Protein AF-A0A9D5FPP4-F1 (afdb_monomer_lite)

Radius of gyration: 22.44 Å; chains: 1; bounding box: 48×75×29 Å

Foldseek 3Di:
DDDDDDDDDPPPPPPPPPPPPPVPPPQPLFLLVQLVGQFLQSVVLSQVLCVVVVHDADDDDQQAAVVVVVVRSVVVSVVLVPDDPVVRVVSSVSSVVSCVVCVVVSPVVPGHGDD

Secondary structure (DSSP, 8-state):
-------------------------PPPSSHHHHHHSS-HHHHHHHHHHHHHTT-------TTSBHHHHHHHHHHHHHHHHTS-HHHHHHHHHHHHHHHHHHHHHHGGG-SS-B-

Structure (mmCIF, N/CA/C/O backbone):
data_AF-A0A9D5FPP4-F1
#
_entry.id   AF-A0A9D5FPP4-F1
#
loop_
_atom_site.group_PDB
_atom_site.id
_atom_site.type_symbol
_atom_site.label_atom_id
_atom_site.label_alt_id
_atom_site.label_comp_id
_atom_site.label_asym_id
_atom_site.label_entity_id
_atom_site.label_seq_id
_atom_site.pdbx_PDB_ins_code
_atom_site.Cartn_x
_atom_site.Cartn_y
_atom_site.Cartn_z
_atom_site.occupancy
_atom_site.B_iso_or_equiv
_atom_site.auth_seq_id
_atom_site.auth_comp_id
_atom_site.auth_asym_id
_atom_site.auth_atom_id
_atom_site.pdbx_PDB_model_num
ATOM 1 N N . MET A 1 1 ? 25.881 66.074 -15.829 1.00 40.41 1 MET A N 1
ATOM 2 C CA . MET A 1 1 ? 25.770 64.809 -16.594 1.00 40.41 1 MET A CA 1
ATOM 3 C C . MET A 1 1 ? 26.418 63.689 -15.786 1.00 40.41 1 MET A C 1
ATOM 5 O O . MET A 1 1 ? 27.579 63.812 -15.425 1.00 40.41 1 MET A O 1
ATOM 9 N N . ARG A 1 2 ? 25.640 62.661 -15.419 1.00 45.09 2 ARG A N 1
ATOM 10 C CA . ARG A 1 2 ? 26.038 61.529 -14.559 1.00 45.09 2 ARG A CA 1
ATOM 11 C C . ARG A 1 2 ? 26.957 60.556 -15.306 1.00 45.09 2 ARG A C 1
ATOM 13 O O . ARG A 1 2 ? 26.601 60.135 -16.401 1.00 45.09 2 ARG A O 1
ATOM 20 N N . ARG A 1 3 ? 28.053 60.120 -14.677 1.00 44.66 3 ARG A N 1
ATOM 21 C CA . ARG A 1 3 ? 28.751 58.860 -14.997 1.00 44.66 3 ARG A CA 1
ATOM 22 C C . ARG A 1 3 ? 29.298 58.235 -13.709 1.00 44.66 3 ARG A C 1
ATOM 24 O O . ARG A 1 3 ? 30.454 58.444 -13.365 1.00 44.66 3 ARG A O 1
ATOM 31 N N . LEU A 1 4 ? 28.458 57.485 -12.990 1.00 48.25 4 LEU A N 1
ATOM 32 C CA . LEU A 1 4 ? 28.942 56.536 -11.983 1.00 48.25 4 LEU A CA 1
ATOM 33 C C . LEU A 1 4 ? 29.311 55.238 -12.705 1.00 48.25 4 LEU A C 1
ATOM 35 O O . LEU A 1 4 ? 28.456 54.575 -13.290 1.00 48.25 4 LEU A O 1
ATOM 39 N N . ARG A 1 5 ? 30.602 54.908 -12.683 1.00 52.38 5 ARG A N 1
ATOM 40 C CA . ARG A 1 5 ? 31.132 53.607 -13.087 1.00 52.38 5 ARG A CA 1
ATOM 41 C C . ARG A 1 5 ? 30.880 52.632 -11.938 1.00 52.38 5 ARG A C 1
ATOM 43 O O . ARG A 1 5 ? 31.577 52.692 -10.933 1.00 52.38 5 ARG A O 1
ATOM 50 N N . PHE A 1 6 ? 29.885 51.762 -12.076 1.00 48.38 6 PHE A N 1
ATOM 51 C CA . PHE A 1 6 ? 29.729 50.623 -11.177 1.00 48.38 6 PHE A CA 1
ATOM 52 C C . PHE A 1 6 ? 30.727 49.544 -11.598 1.00 48.38 6 PHE A C 1
ATOM 54 O O . PHE A 1 6 ? 30.586 48.921 -12.649 1.00 48.38 6 PHE A O 1
ATOM 61 N N . ALA A 1 7 ? 31.780 49.399 -10.795 1.00 51.47 7 ALA A N 1
ATOM 62 C CA . ALA A 1 7 ? 32.699 48.278 -10.865 1.00 51.47 7 ALA A CA 1
ATOM 63 C C . ALA A 1 7 ? 31.934 46.996 -10.509 1.00 51.47 7 ALA A C 1
ATOM 65 O O . ALA A 1 7 ? 31.247 46.930 -9.489 1.00 51.47 7 ALA A O 1
ATOM 66 N N . GLY A 1 8 ? 32.015 46.012 -11.401 1.00 51.66 8 GLY A N 1
ATOM 67 C CA . GLY A 1 8 ? 31.354 44.728 -11.253 1.00 51.66 8 GLY A CA 1
ATOM 68 C C . GLY A 1 8 ? 31.882 43.951 -10.054 1.00 51.66 8 GLY A C 1
ATOM 69 O O . GLY A 1 8 ? 33.08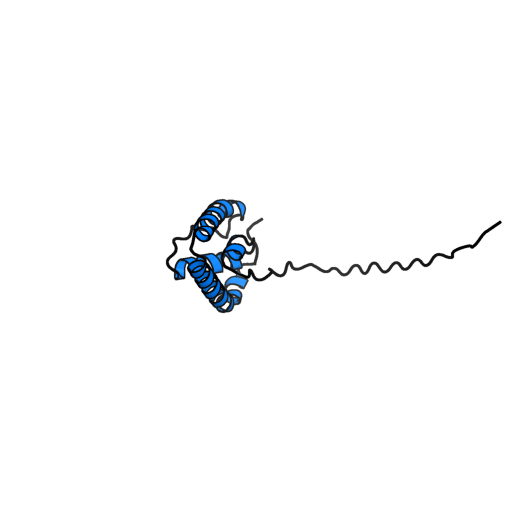8 43.806 -9.875 1.00 51.66 8 GLY A O 1
ATOM 70 N N . ILE A 1 9 ? 30.956 43.401 -9.276 1.00 49.78 9 ILE A N 1
ATOM 71 C CA . ILE A 1 9 ? 31.232 42.305 -8.356 1.00 49.78 9 ILE A CA 1
ATOM 72 C C . ILE A 1 9 ? 30.630 41.061 -9.005 1.00 49.78 9 ILE A C 1
ATOM 74 O O . ILE A 1 9 ? 29.444 40.767 -8.882 1.00 49.78 9 ILE A O 1
ATOM 78 N N . TRP A 1 10 ? 31.469 40.370 -9.772 1.00 50.03 10 TRP A N 1
ATOM 79 C CA . TRP A 1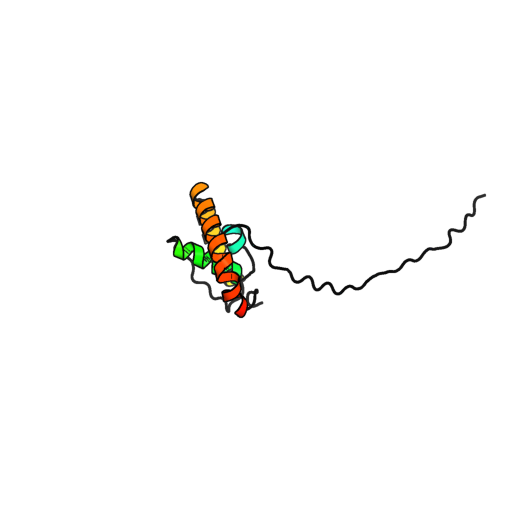 10 ? 31.231 39.000 -10.205 1.00 50.03 10 TRP A CA 1
ATOM 80 C C . TRP A 1 10 ? 31.553 38.079 -9.025 1.00 50.03 10 TRP A C 1
ATOM 82 O O . TRP A 1 10 ? 32.702 37.703 -8.821 1.00 50.03 10 TRP A O 1
ATOM 92 N N . LEU A 1 11 ? 30.545 37.717 -8.231 1.00 48.59 11 LEU A N 1
ATOM 93 C CA . LEU A 1 11 ? 30.644 36.599 -7.291 1.00 48.59 11 LEU A CA 1
ATOM 94 C C . LEU A 1 11 ? 29.998 35.373 -7.938 1.00 48.59 11 LEU A C 1
ATOM 96 O O . LEU A 1 11 ? 28.847 35.028 -7.688 1.00 48.59 11 LEU A O 1
ATOM 100 N N . SER A 1 12 ? 30.760 34.736 -8.827 1.00 50.75 12 SER A N 1
ATOM 101 C CA . SER A 1 12 ? 30.479 33.379 -9.289 1.00 50.75 12 SER A CA 1
ATOM 102 C C . SER A 1 12 ? 30.934 32.393 -8.223 1.00 50.75 12 SER A C 1
ATOM 104 O O . SER A 1 12 ? 32.096 32.004 -8.184 1.00 50.75 12 SER A O 1
ATOM 106 N N . VAL A 1 13 ? 30.007 31.974 -7.368 1.00 50.03 13 VAL A N 1
ATOM 107 C CA . VAL A 1 13 ? 30.150 30.733 -6.601 1.00 50.03 13 VAL A CA 1
ATOM 108 C C . VAL A 1 13 ? 29.000 29.827 -7.013 1.00 50.03 13 VAL A C 1
ATOM 110 O O . VAL A 1 13 ? 28.013 29.669 -6.303 1.00 50.03 13 VAL A O 1
ATOM 113 N N . ILE A 1 14 ? 29.108 29.246 -8.209 1.00 57.38 14 ILE A N 1
ATOM 114 C CA . ILE A 1 14 ? 28.324 28.058 -8.544 1.00 57.38 14 ILE A CA 1
ATOM 115 C C . ILE A 1 14 ? 29.074 26.904 -7.892 1.00 57.38 14 ILE A C 1
ATOM 117 O O . ILE A 1 14 ? 29.939 26.271 -8.495 1.00 57.38 14 ILE A O 1
ATOM 121 N N . ALA A 1 15 ? 28.783 26.675 -6.614 1.00 54.91 15 ALA A N 1
ATOM 122 C CA . ALA A 1 15 ? 29.087 25.401 -6.000 1.00 54.91 15 ALA A CA 1
ATOM 123 C C . ALA A 1 15 ? 28.275 24.349 -6.766 1.00 54.91 15 ALA A C 1
ATOM 125 O O . ALA A 1 15 ? 27.081 24.175 -6.526 1.00 54.91 15 ALA A O 1
ATOM 126 N N . LEU A 1 16 ? 28.920 23.661 -7.712 1.00 52.03 16 LEU A N 1
ATOM 127 C CA . LEU A 1 16 ? 28.472 22.375 -8.239 1.00 52.03 16 LEU A CA 1
ATOM 128 C C . LEU A 1 16 ? 28.603 21.345 -7.112 1.00 52.03 16 LEU A C 1
ATOM 130 O O . LEU A 1 16 ? 29.411 20.419 -7.161 1.00 52.03 16 LEU A O 1
ATOM 134 N N . GLY A 1 17 ? 27.811 21.533 -6.058 1.00 40.84 17 GLY A N 1
ATOM 135 C CA . GLY A 1 17 ? 27.442 20.441 -5.193 1.00 40.84 17 GLY A CA 1
ATOM 136 C C . GLY A 1 17 ? 26.685 19.474 -6.080 1.00 40.84 17 GLY A C 1
ATOM 137 O O . GLY A 1 17 ? 25.547 19.741 -6.463 1.00 40.84 17 GLY A O 1
ATOM 138 N N . CYS A 1 18 ? 27.332 18.367 -6.437 1.00 46.91 18 CYS A N 1
ATOM 139 C CA . CYS A 1 18 ? 26.646 17.154 -6.847 1.00 46.91 18 CYS A CA 1
ATOM 140 C C . CYS A 1 18 ? 25.799 16.684 -5.658 1.00 46.91 18 CYS A C 1
ATOM 142 O O . CYS A 1 18 ? 26.107 15.690 -5.006 1.00 46.91 18 CYS A O 1
ATOM 144 N N . SER A 1 19 ? 24.729 17.413 -5.349 1.00 39.22 19 SER A N 1
ATOM 145 C CA . SER A 1 19 ? 23.607 16.870 -4.618 1.00 39.22 19 SER A CA 1
ATOM 146 C C . SER A 1 19 ? 22.946 15.932 -5.604 1.00 39.22 19 SER A C 1
ATOM 148 O O . SER A 1 19 ? 22.012 16.292 -6.317 1.00 39.22 19 SER A O 1
ATOM 150 N N . THR A 1 20 ? 23.484 14.714 -5.680 1.00 47.78 20 THR A N 1
ATOM 151 C CA . THR A 1 20 ? 22.674 13.546 -5.974 1.00 47.78 20 THR A CA 1
ATOM 152 C C . THR A 1 20 ? 21.526 13.644 -4.989 1.00 47.78 20 THR A C 1
ATOM 154 O O . THR A 1 20 ? 21.664 13.257 -3.829 1.00 47.78 20 THR A O 1
ATOM 157 N N . VAL A 1 21 ? 20.422 14.250 -5.423 1.00 44.47 21 VAL A N 1
ATOM 158 C CA . VAL A 1 21 ? 19.142 14.122 -4.755 1.00 44.47 21 VAL A CA 1
ATOM 159 C C . VAL A 1 21 ? 18.851 12.641 -4.895 1.00 44.47 21 VAL A C 1
ATOM 161 O O . VAL A 1 21 ? 18.246 12.186 -5.865 1.00 44.47 21 VAL A O 1
ATOM 164 N N . ARG A 1 22 ? 19.364 11.850 -3.945 1.00 44.56 22 ARG A N 1
ATOM 165 C CA . ARG A 1 22 ? 18.679 10.638 -3.551 1.00 44.56 22 ARG A CA 1
ATOM 166 C C . ARG A 1 22 ? 17.281 11.158 -3.293 1.00 44.56 22 ARG A C 1
ATOM 168 O O . ARG A 1 22 ? 17.082 11.982 -2.406 1.00 44.56 22 ARG A O 1
ATOM 175 N N . GLN A 1 23 ? 16.353 10.806 -4.177 1.00 40.91 23 GLN A N 1
ATOM 176 C CA . GLN A 1 23 ? 14.944 10.841 -3.850 1.00 40.91 23 GLN A CA 1
ATOM 177 C C . GLN A 1 23 ? 14.826 9.879 -2.675 1.00 40.91 23 GLN A C 1
ATOM 179 O O . GLN A 1 23 ? 14.553 8.692 -2.854 1.00 40.91 23 GLN A O 1
ATOM 184 N N . ASP A 1 24 ? 15.177 10.376 -1.490 1.00 39.72 24 ASP A N 1
ATOM 185 C CA . ASP A 1 24 ? 14.847 9.772 -0.227 1.00 39.72 24 ASP A CA 1
ATOM 186 C C . ASP A 1 24 ? 13.352 9.583 -0.345 1.00 39.72 24 ASP A C 1
ATOM 188 O O . ASP A 1 24 ? 12.596 10.539 -0.539 1.00 39.72 24 ASP A O 1
ATOM 192 N N . ALA A 1 25 ? 12.969 8.314 -0.456 1.00 48.75 25 ALA A N 1
ATOM 193 C CA . ALA A 1 25 ? 11.594 7.917 -0.596 1.00 48.75 25 ALA A CA 1
ATOM 194 C C . ALA A 1 25 ? 10.878 8.548 0.590 1.00 48.75 25 ALA A C 1
ATOM 196 O O . ALA A 1 25 ? 11.052 8.088 1.717 1.00 48.75 25 ALA A O 1
ATOM 197 N N . VAL A 1 26 ? 10.166 9.649 0.337 1.00 51.09 26 VAL A N 1
ATOM 198 C CA . VAL A 1 26 ? 9.377 10.323 1.357 1.00 51.09 26 VAL A CA 1
ATOM 199 C C . VAL A 1 26 ? 8.510 9.223 1.957 1.00 51.09 26 VAL A C 1
ATOM 201 O O . VAL A 1 26 ? 7.799 8.557 1.191 1.00 51.09 26 VAL A O 1
ATOM 204 N N . PRO A 1 27 ? 8.648 8.924 3.261 1.00 56.41 27 PRO A N 1
ATOM 205 C CA . PRO A 1 27 ? 7.879 7.857 3.866 1.00 56.41 27 PRO A CA 1
ATOM 206 C C . PRO A 1 27 ? 6.410 8.187 3.626 1.00 56.41 27 PRO A C 1
ATOM 208 O O . PRO A 1 27 ? 5.940 9.264 3.976 1.00 56.41 27 PRO A O 1
ATOM 211 N N . ALA A 1 28 ? 5.710 7.302 2.918 1.00 65.56 28 ALA A N 1
ATOM 212 C CA . ALA A 1 28 ? 4.298 7.508 2.658 1.00 65.56 28 ALA A CA 1
ATOM 213 C C . ALA A 1 28 ? 3.563 7.541 4.004 1.00 65.56 28 ALA A C 1
ATOM 215 O O . ALA A 1 28 ? 3.669 6.596 4.780 1.00 65.56 28 ALA A O 1
ATOM 216 N N . ASP A 1 29 ? 2.813 8.607 4.274 1.00 78.75 29 ASP A N 1
ATOM 217 C CA . ASP A 1 29 ? 2.144 8.799 5.570 1.00 78.75 29 ASP A CA 1
ATOM 218 C C . ASP A 1 29 ? 0.881 7.936 5.765 1.00 78.75 29 ASP A C 1
ATOM 220 O O . ASP A 1 29 ? 0.221 8.028 6.804 1.00 78.75 29 ASP A O 1
ATOM 224 N N . GLY A 1 30 ? 0.559 7.069 4.800 1.00 90.00 30 GLY A N 1
ATOM 225 C CA . GLY A 1 30 ? -0.617 6.202 4.814 1.00 90.00 30 GLY A CA 1
ATOM 226 C C . GLY A 1 30 ? -0.628 5.179 3.678 1.00 90.00 30 GLY A C 1
ATOM 227 O O . GLY A 1 30 ? 0.236 5.179 2.795 1.00 90.00 30 GLY A O 1
ATOM 228 N N . ILE A 1 31 ? -1.630 4.304 3.684 1.00 94.31 31 ILE A N 1
ATOM 229 C CA . ILE A 1 31 ? -1.685 3.134 2.804 1.00 94.31 31 ILE A CA 1
ATOM 230 C C . ILE A 1 31 ? -1.968 3.505 1.342 1.00 94.31 31 ILE A C 1
ATOM 232 O O . ILE A 1 31 ? -1.363 2.943 0.432 1.00 94.31 31 ILE A O 1
ATOM 236 N N . ILE A 1 32 ? -2.819 4.505 1.099 1.00 95.00 32 ILE A N 1
ATOM 237 C CA . ILE A 1 32 ? -3.110 5.012 -0.252 1.00 95.00 32 ILE A CA 1
ATOM 238 C C . ILE A 1 32 ? -1.870 5.652 -0.900 1.00 95.00 32 ILE A C 1
ATOM 240 O O . ILE A 1 32 ? -1.478 5.192 -1.977 1.00 95.00 32 ILE A O 1
ATOM 244 N N . PRO A 1 33 ? -1.197 6.649 -0.283 1.00 93.62 33 PRO A N 1
ATOM 245 C CA . PRO A 1 33 ? 0.010 7.216 -0.880 1.00 93.62 33 PRO A CA 1
ATOM 246 C C . PRO A 1 33 ? 1.127 6.173 -1.018 1.00 93.62 33 PRO A C 1
ATOM 248 O O . PRO A 1 33 ? 1.929 6.260 -1.946 1.00 93.62 33 PRO A O 1
ATOM 251 N N . ALA A 1 34 ? 1.158 5.143 -0.163 1.00 92.62 34 ALA A N 1
ATOM 252 C CA . ALA A 1 34 ? 2.100 4.036 -0.284 1.00 92.62 34 ALA A CA 1
ATOM 253 C C . ALA A 1 34 ? 1.862 3.178 -1.539 1.00 92.62 34 ALA A C 1
ATOM 255 O O . ALA A 1 34 ? 2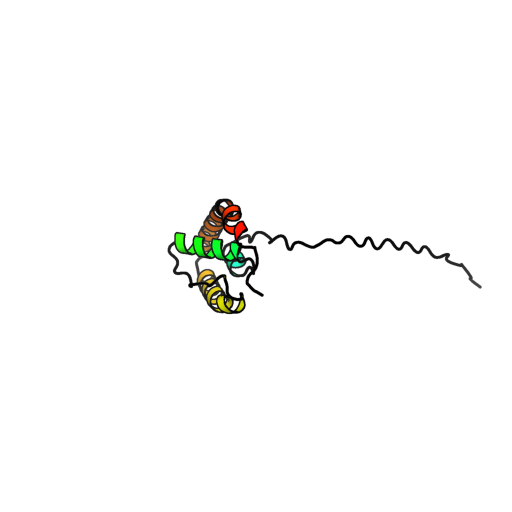.820 2.853 -2.248 1.00 92.62 34 ALA A O 1
ATOM 256 N N . LEU A 1 35 ? 0.604 2.858 -1.861 1.00 93.81 35 LEU A N 1
ATOM 257 C CA . LEU A 1 35 ? 0.241 2.135 -3.088 1.00 93.81 35 LEU A CA 1
ATOM 258 C C . LEU A 1 35 ? 0.516 2.954 -4.350 1.00 93.81 35 LEU A C 1
ATOM 260 O O . LEU A 1 35 ? 0.944 2.399 -5.357 1.00 93.81 35 LEU A O 1
ATOM 264 N N . GLN A 1 36 ? 0.295 4.267 -4.284 1.00 91.75 36 GLN A N 1
ATOM 265 C CA . GLN A 1 36 ? 0.558 5.193 -5.388 1.00 91.75 36 GLN A CA 1
ATOM 266 C C . GLN A 1 36 ? 2.040 5.564 -5.517 1.00 91.75 36 GLN A C 1
ATOM 268 O O . GLN A 1 36 ? 2.451 6.166 -6.516 1.00 91.75 36 GLN A O 1
ATOM 273 N N . SER A 1 37 ? 2.853 5.220 -4.516 1.00 86.88 37 SER A N 1
ATOM 274 C CA . SER A 1 37 ? 4.284 5.454 -4.570 1.00 86.88 37 SER A CA 1
ATOM 275 C C . SER A 1 37 ? 4.900 4.616 -5.692 1.00 86.88 37 SER A C 1
ATOM 277 O O . SER A 1 37 ? 4.551 3.459 -5.919 1.00 86.88 37 SER A O 1
ATOM 279 N N . ARG A 1 38 ? 5.899 5.174 -6.376 1.00 86.62 38 ARG A N 1
ATOM 280 C CA . ARG A 1 38 ? 6.749 4.389 -7.287 1.00 86.62 38 ARG A CA 1
ATOM 281 C C . ARG A 1 38 ? 7.822 3.599 -6.532 1.00 86.62 38 ARG A C 1
ATOM 283 O O . ARG A 1 38 ? 8.734 3.058 -7.151 1.00 86.62 38 ARG A O 1
ATOM 290 N N . SER A 1 39 ? 7.735 3.542 -5.203 1.00 87.31 39 SER A N 1
ATOM 291 C CA . SER A 1 39 ? 8.664 2.795 -4.371 1.00 87.31 39 SER A CA 1
ATOM 292 C C . SER A 1 39 ? 8.168 1.368 -4.238 1.00 87.31 39 SER A C 1
ATOM 294 O O . SER A 1 39 ? 7.225 1.086 -3.505 1.00 87.31 39 SER A O 1
ATOM 296 N N . ARG A 1 40 ? 8.846 0.446 -4.918 1.00 87.75 40 ARG A N 1
ATOM 297 C CA . ARG A 1 40 ? 8.456 -0.966 -4.952 1.00 87.75 40 ARG A CA 1
ATOM 298 C C . ARG A 1 40 ? 8.319 -1.585 -3.558 1.00 87.75 40 ARG A C 1
ATOM 300 O O . ARG A 1 40 ? 7.392 -2.344 -3.298 1.00 87.75 40 ARG A O 1
ATOM 307 N N . ASN A 1 41 ? 9.225 -1.229 -2.650 1.00 87.44 41 ASN A N 1
ATOM 308 C CA . ASN A 1 41 ? 9.207 -1.707 -1.267 1.00 87.44 41 ASN A CA 1
ATOM 309 C C . ASN A 1 41 ? 8.018 -1.142 -0.494 1.00 87.44 41 ASN A C 1
ATOM 311 O O . ASN A 1 41 ? 7.349 -1.877 0.226 1.00 87.44 41 ASN A O 1
ATOM 315 N N . THR A 1 42 ? 7.735 0.146 -0.675 1.00 89.56 42 THR A N 1
ATOM 316 C CA . THR A 1 42 ? 6.607 0.819 -0.025 1.00 89.56 42 THR A CA 1
ATOM 317 C C . THR A 1 42 ? 5.282 0.234 -0.512 1.00 89.56 42 THR A C 1
ATOM 319 O O . THR A 1 42 ? 4.446 -0.135 0.311 1.00 89.56 42 THR A O 1
ATOM 322 N N . THR A 1 43 ? 5.129 0.030 -1.826 1.00 92.00 43 THR A N 1
ATOM 323 C CA . THR A 1 43 ? 3.973 -0.666 -2.408 1.00 92.00 43 THR A CA 1
ATOM 324 C C . THR A 1 43 ? 3.846 -2.088 -1.861 1.00 92.00 43 THR A C 1
ATOM 326 O O . THR A 1 43 ? 2.754 -2.497 -1.478 1.00 92.00 43 THR A O 1
ATOM 329 N N . ARG A 1 44 ? 4.951 -2.839 -1.757 1.00 91.44 44 ARG A N 1
ATOM 330 C CA . ARG A 1 44 ? 4.933 -4.209 -1.225 1.00 91.44 44 ARG A CA 1
ATOM 331 C C . ARG A 1 44 ? 4.482 -4.269 0.232 1.00 91.44 44 ARG A C 1
ATOM 333 O O . ARG A 1 44 ? 3.674 -5.126 0.572 1.00 91.44 44 ARG A O 1
ATOM 340 N N . ILE A 1 45 ? 4.964 -3.357 1.076 1.00 92.00 45 ILE A N 1
ATOM 341 C CA . ILE A 1 45 ? 4.525 -3.256 2.476 1.00 92.00 45 ILE A CA 1
ATOM 342 C C . ILE A 1 45 ? 3.040 -2.880 2.545 1.00 92.00 45 ILE A C 1
ATOM 344 O O . ILE A 1 45 ? 2.313 -3.430 3.371 1.00 92.00 45 ILE A O 1
ATOM 348 N N . ALA A 1 46 ? 2.568 -1.988 1.670 1.00 94.81 46 ALA A N 1
ATOM 349 C CA . ALA A 1 46 ? 1.157 -1.610 1.617 1.00 94.81 46 ALA A CA 1
ATOM 350 C C . ALA A 1 46 ? 0.260 -2.789 1.214 1.00 94.81 46 ALA A C 1
ATOM 352 O O . ALA A 1 46 ? -0.727 -3.061 1.894 1.00 94.81 46 ALA A O 1
ATOM 353 N N . LEU A 1 47 ? 0.632 -3.538 0.172 1.00 95.31 47 LEU A N 1
ATOM 354 C CA . LEU A 1 47 ? -0.096 -4.739 -0.249 1.00 95.31 47 LEU A CA 1
ATOM 355 C C . LEU A 1 47 ? -0.085 -5.818 0.842 1.00 95.31 47 LEU A C 1
ATOM 357 O O . LEU A 1 47 ? -1.135 -6.364 1.163 1.00 95.31 47 LEU A O 1
ATOM 361 N N . TRP A 1 48 ? 1.062 -6.052 1.484 1.00 94.31 48 TRP A N 1
ATOM 362 C CA . TRP A 1 48 ? 1.148 -6.957 2.633 1.00 94.31 48 TRP A CA 1
ATOM 363 C C . TRP A 1 48 ? 0.217 -6.524 3.771 1.00 94.31 48 TRP A C 1
ATOM 365 O O . TRP A 1 48 ? -0.535 -7.329 4.306 1.00 94.31 48 TRP A O 1
ATOM 375 N N . THR A 1 49 ? 0.217 -5.234 4.114 1.00 95.50 49 THR A N 1
ATOM 376 C CA . THR A 1 49 ? -0.659 -4.681 5.159 1.00 95.50 49 THR A CA 1
ATOM 377 C C . THR A 1 49 ? -2.131 -4.949 4.859 1.00 95.50 49 THR A C 1
ATOM 379 O O . THR A 1 49 ? -2.883 -5.311 5.764 1.00 95.50 49 THR A O 1
ATOM 382 N N . LEU A 1 50 ? -2.548 -4.773 3.604 1.00 97.00 50 LEU A N 1
ATOM 383 C CA . LEU A 1 50 ? -3.920 -5.034 3.172 1.00 97.00 50 LEU A CA 1
ATOM 384 C C . LEU A 1 50 ? -4.283 -6.513 3.303 1.00 97.00 50 LEU A C 1
ATOM 386 O O . LEU A 1 50 ? -5.325 -6.829 3.875 1.00 97.00 50 LEU A O 1
ATOM 390 N N . GLU A 1 51 ? -3.405 -7.406 2.852 1.00 96.25 51 GLU A N 1
ATOM 391 C CA . GLU A 1 51 ? -3.591 -8.854 2.966 1.00 96.25 51 GLU A CA 1
ATOM 392 C C . GLU A 1 51 ? -3.726 -9.291 4.435 1.00 96.25 51 GLU A C 1
ATOM 394 O O . GLU A 1 51 ? -4.674 -9.991 4.790 1.00 96.25 51 GLU A O 1
ATOM 399 N N . GLN A 1 52 ? -2.870 -8.776 5.329 1.00 95.69 52 GLN A N 1
ATOM 400 C CA . GLN A 1 52 ? -2.959 -9.037 6.775 1.00 95.69 52 GLN A CA 1
ATOM 401 C C . GLN A 1 52 ? -4.247 -8.492 7.418 1.00 95.69 52 GLN A C 1
ATOM 403 O O . GLN A 1 52 ? -4.669 -8.967 8.470 1.00 95.69 52 GLN A O 1
ATOM 408 N N . ASN A 1 53 ? -4.890 -7.504 6.792 1.00 95.94 53 ASN A N 1
ATOM 409 C CA . ASN A 1 53 ? -6.180 -6.962 7.222 1.00 95.94 53 ASN A CA 1
ATOM 410 C C . ASN A 1 53 ? -7.376 -7.599 6.485 1.00 95.94 53 ASN A C 1
ATOM 412 O O . ASN A 1 53 ? -8.494 -7.089 6.586 1.00 95.94 53 ASN A O 1
ATOM 416 N N . GLY A 1 54 ? -7.160 -8.706 5.764 1.00 95.38 54 GLY A N 1
ATOM 417 C CA . GLY A 1 54 ? -8.215 -9.491 5.117 1.00 95.38 54 GLY A CA 1
ATOM 418 C C . GLY A 1 54 ? -8.713 -8.921 3.789 1.00 95.38 54 GLY A C 1
ATOM 419 O O . GLY A 1 54 ? -9.814 -9.260 3.356 1.00 95.38 54 GLY A O 1
ATOM 420 N N . PHE A 1 55 ? -7.944 -8.042 3.147 1.00 96.06 55 PHE A N 1
ATOM 421 C CA . PHE A 1 55 ? -8.269 -7.540 1.814 1.00 96.06 55 PHE A CA 1
ATOM 422 C C . PHE A 1 55 ? -7.692 -8.449 0.733 1.00 96.06 55 PHE A C 1
ATOM 424 O O . PHE A 1 55 ? -6.570 -8.939 0.840 1.00 96.06 55 PHE A O 1
ATOM 431 N N . ILE A 1 56 ? -8.446 -8.610 -0.352 1.00 94.44 56 ILE A N 1
ATOM 432 C CA . ILE A 1 56 ? -7.946 -9.248 -1.569 1.00 94.44 56 ILE A CA 1
ATOM 433 C C . ILE A 1 56 ? -7.063 -8.235 -2.295 1.00 94.44 56 ILE A C 1
ATOM 435 O O . ILE A 1 56 ? -7.509 -7.134 -2.626 1.00 94.44 56 ILE A O 1
ATOM 439 N N . VAL A 1 57 ? -5.812 -8.612 -2.538 1.00 95.19 57 VAL A N 1
ATOM 440 C CA . VAL A 1 57 ? -4.821 -7.779 -3.223 1.00 95.19 57 VAL A CA 1
ATOM 441 C C . VAL A 1 57 ? -4.502 -8.342 -4.608 1.00 95.19 57 VAL A C 1
ATOM 443 O O . VAL A 1 57 ? -4.551 -9.558 -4.804 1.00 95.19 57 VAL A O 1
ATOM 446 N N . PRO A 1 58 ? -4.180 -7.486 -5.592 1.00 93.00 58 PRO A N 1
ATOM 447 C CA . PRO A 1 58 ? -3.763 -7.956 -6.901 1.00 93.00 58 PRO A CA 1
ATOM 448 C C . PRO A 1 58 ? -2.404 -8.653 -6.822 1.00 93.00 58 PRO A C 1
ATOM 450 O O . PRO A 1 58 ? -1.529 -8.273 -6.041 1.00 93.00 58 PRO A O 1
ATOM 453 N N . VAL A 1 59 ? -2.202 -9.636 -7.699 1.00 90.81 59 VAL A N 1
ATOM 454 C CA . VAL A 1 59 ? -0.875 -10.206 -7.932 1.00 90.81 59 VAL A CA 1
ATOM 455 C C . VAL A 1 59 ? -0.045 -9.179 -8.691 1.00 90.81 59 VAL A C 1
ATOM 457 O O . VAL A 1 59 ? -0.436 -8.719 -9.763 1.00 90.81 59 VAL A O 1
ATOM 460 N N . VAL A 1 60 ? 1.103 -8.814 -8.129 1.00 89.81 60 VAL A N 1
ATOM 461 C CA . VAL A 1 60 ? 1.995 -7.808 -8.702 1.00 89.81 60 VAL A CA 1
ATOM 462 C C . VAL A 1 60 ? 3.368 -8.417 -8.944 1.00 89.81 60 VAL A C 1
ATOM 464 O O . VAL A 1 60 ? 4.016 -8.903 -8.019 1.00 89.81 60 VAL A O 1
ATOM 467 N N . PHE A 1 61 ? 3.813 -8.365 -10.199 1.00 88.00 61 PHE A N 1
ATOM 468 C CA . PHE A 1 61 ? 5.124 -8.851 -10.616 1.00 88.00 61 PHE A CA 1
ATOM 469 C C . PHE A 1 61 ? 6.154 -7.728 -10.500 1.00 88.00 61 PHE A C 1
ATOM 471 O O . PHE A 1 61 ? 6.177 -6.783 -11.287 1.00 88.00 61 PHE A O 1
ATOM 478 N N . TYR A 1 62 ? 7.011 -7.824 -9.491 1.00 84.00 62 TYR A N 1
ATOM 479 C CA . TYR A 1 62 ? 7.983 -6.793 -9.125 1.00 84.00 62 TYR A CA 1
ATOM 480 C C . TYR A 1 62 ? 9.187 -6.706 -10.075 1.00 84.00 62 TYR A C 1
ATOM 482 O O . TYR A 1 62 ? 9.974 -5.757 -9.999 1.00 84.00 62 TYR A O 1
ATOM 490 N N . GLU A 1 63 ? 9.328 -7.690 -10.962 1.00 84.12 63 GLU A N 1
ATOM 491 C CA . GLU A 1 63 ? 10.314 -7.758 -12.041 1.00 84.12 63 GLU A CA 1
ATOM 492 C C . GLU A 1 63 ? 9.855 -7.004 -13.301 1.00 84.12 63 GLU A C 1
ATOM 494 O O . GLU A 1 63 ? 10.651 -6.795 -14.223 1.00 84.12 63 GLU A O 1
ATOM 499 N N . LYS A 1 64 ? 8.576 -6.614 -13.357 1.00 87.19 64 LYS A N 1
ATOM 500 C CA . LYS A 1 64 ? 7.967 -5.874 -14.464 1.00 87.19 64 LYS A CA 1
ATOM 501 C C . LYS A 1 64 ? 7.995 -4.359 -14.215 1.00 87.19 64 LYS A C 1
ATOM 503 O O . LYS A 1 64 ? 8.167 -3.922 -13.072 1.00 87.19 64 LYS A O 1
ATOM 508 N N . PRO A 1 65 ? 7.834 -3.533 -15.263 1.00 88.38 65 PRO A N 1
ATOM 509 C CA . PRO A 1 65 ? 7.687 -2.093 -15.101 1.00 88.38 65 PRO A CA 1
ATOM 510 C C . PRO A 1 65 ? 6.440 -1.717 -14.295 1.00 88.38 65 PRO A C 1
ATOM 512 O O . PRO A 1 65 ? 5.404 -2.377 -14.376 1.00 88.38 65 PRO A O 1
ATOM 515 N N . TYR A 1 66 ? 6.501 -0.585 -13.583 1.00 87.44 66 TYR A N 1
ATOM 516 C CA . TYR A 1 66 ? 5.372 -0.068 -12.789 1.00 87.44 66 TYR A CA 1
ATOM 517 C C . TYR A 1 66 ? 4.081 0.076 -13.604 1.00 87.44 66 TYR A C 1
ATOM 519 O O . TYR A 1 66 ? 2.987 -0.089 -13.073 1.00 87.44 66 TYR A O 1
ATOM 527 N N . ALA A 1 67 ? 4.203 0.381 -14.899 1.00 90.69 67 ALA A N 1
ATOM 528 C CA . ALA A 1 67 ? 3.070 0.555 -15.799 1.00 90.69 67 ALA A CA 1
ATOM 529 C C . ALA A 1 67 ? 2.163 -0.685 -15.878 1.00 90.69 67 ALA A C 1
ATOM 531 O O . ALA A 1 67 ? 0.960 -0.518 -16.055 1.00 90.69 67 ALA A O 1
ATOM 532 N N . GLU A 1 68 ? 2.706 -1.894 -15.695 1.00 91.94 68 GLU A N 1
ATOM 533 C CA . GLU A 1 68 ? 1.917 -3.134 -15.683 1.00 91.94 68 GLU A CA 1
ATOM 534 C C . GLU A 1 68 ? 1.113 -3.288 -14.381 1.00 91.94 68 GLU A C 1
ATOM 536 O O . GLU A 1 68 ? -0.038 -3.712 -14.407 1.00 91.94 68 GLU A O 1
ATOM 541 N N . ALA A 1 69 ? 1.687 -2.892 -13.240 1.00 92.12 69 ALA A N 1
ATOM 542 C CA . ALA A 1 69 ? 1.022 -2.967 -11.936 1.00 92.12 69 ALA A CA 1
ATOM 543 C C . ALA A 1 69 ? 0.029 -1.815 -11.699 1.00 92.12 69 ALA A C 1
ATOM 545 O O . ALA A 1 69 ? -0.954 -1.965 -10.970 1.00 92.12 69 ALA A O 1
ATOM 546 N N . LYS A 1 70 ? 0.282 -0.651 -12.308 1.00 93.50 70 LYS A N 1
ATOM 547 C CA . LYS A 1 70 ? -0.441 0.602 -12.055 1.00 93.50 70 LYS A CA 1
ATOM 548 C C . LYS A 1 70 ? -1.970 0.489 -12.189 1.00 93.50 70 LYS A C 1
ATOM 550 O O . LYS A 1 70 ? -2.640 1.011 -11.302 1.00 93.50 70 LYS A O 1
ATOM 555 N N . PRO A 1 71 ? -2.555 -0.155 -13.219 1.00 95.88 71 PRO A N 1
ATOM 556 C CA . PRO A 1 71 ? -4.012 -0.253 -13.335 1.00 95.88 71 PRO A CA 1
ATOM 557 C C . PRO A 1 71 ? -4.645 -0.988 -12.148 1.00 95.88 71 PRO A C 1
ATOM 559 O O . PRO A 1 71 ? -5.610 -0.499 -11.568 1.00 95.88 71 PRO A O 1
ATOM 562 N N . ALA A 1 72 ? -4.051 -2.110 -11.733 1.00 95.50 72 ALA A N 1
ATOM 563 C CA . ALA A 1 72 ? -4.539 -2.893 -10.601 1.00 95.50 72 ALA A CA 1
ATOM 564 C C . ALA A 1 72 ? -4.373 -2.147 -9.267 1.00 95.50 72 ALA A C 1
ATOM 566 O O . ALA A 1 72 ? -5.264 -2.177 -8.418 1.00 95.50 72 ALA A O 1
ATOM 567 N N . LEU A 1 73 ? -3.256 -1.430 -9.092 1.00 95.62 73 LEU A N 1
ATOM 568 C CA . LEU A 1 73 ? -3.035 -0.581 -7.918 1.00 95.62 73 LEU A CA 1
ATOM 569 C C . LEU A 1 73 ? -4.024 0.590 -7.863 1.00 95.62 73 LEU A C 1
ATOM 571 O O . LEU A 1 73 ? -4.526 0.902 -6.787 1.00 95.62 73 LEU A O 1
ATOM 575 N N . ASN A 1 74 ? -4.346 1.209 -9.001 1.00 95.88 74 ASN A N 1
ATOM 576 C CA . ASN A 1 74 ? -5.338 2.283 -9.066 1.00 95.88 74 ASN A CA 1
ATOM 577 C C . ASN A 1 74 ? -6.733 1.784 -8.680 1.00 95.88 74 ASN A C 1
ATOM 579 O O . ASN A 1 74 ? -7.378 2.405 -7.841 1.00 95.88 74 ASN A O 1
ATOM 583 N N . GLN A 1 75 ? -7.162 0.640 -9.217 1.00 96.44 75 GLN A N 1
ATOM 584 C CA . GLN A 1 75 ? -8.448 0.041 -8.854 1.00 96.44 75 GLN A CA 1
ATOM 585 C C . GLN A 1 75 ? -8.519 -0.271 -7.351 1.00 96.44 75 GLN A C 1
ATOM 587 O O . GLN A 1 75 ? -9.530 -0.025 -6.695 1.00 96.44 75 GLN A O 1
ATOM 592 N N . LEU A 1 76 ? -7.427 -0.782 -6.777 1.00 96.31 76 LEU A N 1
ATOM 593 C CA . LEU A 1 76 ? -7.342 -1.018 -5.340 1.00 96.31 76 LEU A CA 1
ATOM 594 C C . LEU A 1 76 ? -7.457 0.287 -4.541 1.00 96.31 76 LEU A C 1
ATOM 596 O O . LEU A 1 76 ? -8.172 0.325 -3.543 1.00 96.31 76 LEU A O 1
ATOM 600 N N . VAL A 1 77 ? -6.797 1.360 -4.982 1.00 96.75 77 VAL A N 1
ATOM 601 C CA . VAL A 1 77 ? -6.902 2.684 -4.351 1.00 96.75 77 VAL A CA 1
ATOM 602 C C . VAL A 1 77 ? -8.333 3.216 -4.403 1.00 96.75 77 VAL A C 1
ATOM 604 O O . VAL A 1 77 ? -8.829 3.678 -3.377 1.00 96.75 77 VAL A O 1
ATOM 607 N N . GLU A 1 78 ? -9.010 3.115 -5.546 1.00 96.56 78 GLU A N 1
ATOM 608 C CA . GLU A 1 78 ? -10.412 3.528 -5.693 1.00 96.56 78 GLU A CA 1
ATOM 609 C C . GLU A 1 78 ? -11.318 2.776 -4.705 1.00 96.56 78 GLU A C 1
ATOM 611 O O . GLU A 1 78 ? -12.112 3.394 -3.995 1.00 96.56 78 GLU A O 1
ATOM 616 N N . ASN A 1 79 ? -11.130 1.461 -4.563 1.00 95.81 79 ASN A N 1
ATOM 617 C CA . ASN A 1 79 ? -11.870 0.657 -3.587 1.00 95.81 79 ASN A CA 1
ATOM 618 C C . ASN A 1 79 ? -11.590 1.091 -2.137 1.00 95.81 79 ASN A C 1
ATOM 620 O O . ASN A 1 79 ? -12.499 1.129 -1.306 1.00 95.81 79 ASN A O 1
ATOM 624 N N . LEU A 1 80 ? -10.338 1.427 -1.809 1.00 95.94 80 LEU A N 1
ATOM 625 C CA . LEU A 1 80 ? -9.964 1.886 -0.467 1.00 95.94 80 LEU A CA 1
ATOM 626 C C . LEU A 1 80 ? -10.546 3.262 -0.133 1.00 95.94 80 LEU A C 1
ATOM 628 O O . LEU A 1 80 ? -10.906 3.502 1.018 1.00 95.94 80 LEU A O 1
ATOM 632 N N . GLN A 1 81 ? -10.675 4.148 -1.121 1.00 95.50 81 GLN A N 1
ATOM 633 C CA . GLN A 1 81 ? -11.278 5.473 -0.946 1.00 95.50 81 GLN A CA 1
ATOM 634 C C . GLN A 1 81 ? -12.778 5.411 -0.632 1.00 95.50 81 GLN A C 1
ATOM 636 O O . GLN A 1 81 ? -13.313 6.340 -0.034 1.00 95.50 81 GLN A O 1
ATOM 641 N N . GLN A 1 82 ? -13.449 4.315 -0.989 1.00 95.94 82 GLN A N 1
ATOM 642 C CA . GLN A 1 82 ? -14.854 4.082 -0.650 1.00 95.94 82 GLN A CA 1
ATOM 643 C C . GLN A 1 82 ? -15.052 3.575 0.787 1.00 95.94 82 GLN A C 1
ATOM 645 O O . GLN A 1 82 ? -16.188 3.458 1.253 1.00 95.94 82 GLN A O 1
ATOM 650 N N . LEU A 1 83 ? -13.974 3.251 1.510 1.00 94.56 83 LEU A N 1
ATOM 651 C CA . LEU A 1 83 ? -14.086 2.796 2.890 1.00 94.56 83 LEU A CA 1
ATOM 652 C C . LEU A 1 83 ? -14.467 3.946 3.833 1.00 94.56 83 LEU A C 1
ATOM 654 O O . LEU A 1 83 ? -13.996 5.072 3.670 1.00 94.56 83 LEU A O 1
ATOM 658 N N . PRO A 1 84 ? -15.232 3.661 4.903 1.00 96.94 84 PRO A N 1
ATOM 659 C CA . PRO A 1 84 ? -15.449 4.631 5.966 1.00 96.94 84 PRO A CA 1
ATOM 660 C C . PRO A 1 84 ? -14.120 5.110 6.561 1.00 96.94 84 PRO A C 1
ATOM 662 O O . PRO A 1 84 ? -13.234 4.294 6.838 1.00 96.94 84 PRO A O 1
ATOM 665 N N . ALA A 1 85 ? -14.013 6.411 6.845 1.00 93.50 85 ALA A N 1
ATOM 666 C CA . ALA A 1 85 ? -12.794 7.027 7.375 1.00 93.50 85 ALA A CA 1
ATOM 667 C C . ALA A 1 85 ? -12.176 6.292 8.589 1.00 93.50 85 ALA A C 1
ATOM 669 O O . ALA A 1 85 ? -10.959 6.105 8.593 1.00 93.50 85 ALA A O 1
ATOM 670 N N . PRO A 1 86 ? -12.947 5.773 9.573 1.00 95.50 86 PRO A N 1
ATOM 671 C CA . PRO A 1 86 ? -12.368 5.009 10.684 1.00 95.50 86 PRO A CA 1
ATOM 672 C C . PRO A 1 86 ? -11.662 3.721 10.242 1.00 95.50 86 PRO A C 1
ATOM 674 O O . PRO A 1 86 ? -10.661 3.316 10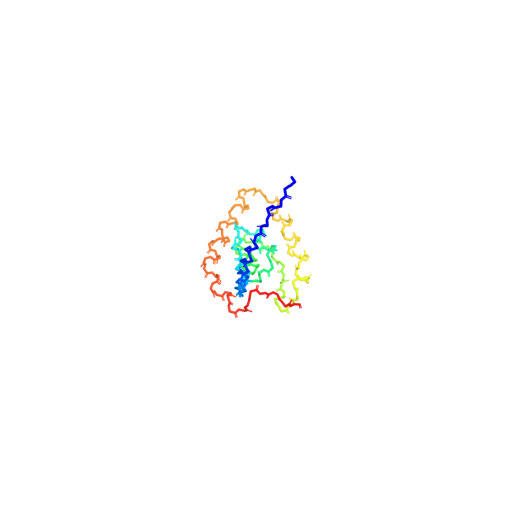.834 1.00 95.50 86 PRO A O 1
ATOM 677 N N . LYS A 1 87 ? -12.169 3.068 9.190 1.00 94.44 87 LYS A N 1
ATOM 678 C CA . LYS A 1 87 ? -11.576 1.840 8.653 1.00 94.44 87 LYS A CA 1
ATOM 679 C C . LYS A 1 87 ? -10.283 2.147 7.901 1.00 94.44 87 LYS A C 1
ATOM 681 O O . LYS A 1 87 ? -9.307 1.423 8.076 1.00 94.44 87 LYS A O 1
ATOM 686 N N . LEU A 1 88 ? -10.258 3.236 7.132 1.00 94.62 88 LEU A N 1
ATOM 687 C CA . LEU A 1 88 ? -9.047 3.702 6.455 1.00 94.62 88 LEU A CA 1
ATOM 688 C C . LEU A 1 88 ? -7.966 4.132 7.463 1.00 94.62 88 LEU A C 1
ATOM 690 O O . LEU A 1 88 ? -6.829 3.689 7.354 1.00 94.62 88 LEU A O 1
ATOM 694 N N . ALA A 1 89 ? -8.335 4.870 8.514 1.00 94.06 89 ALA A N 1
ATOM 695 C CA . ALA A 1 89 ? -7.405 5.265 9.575 1.00 94.06 89 ALA A CA 1
ATOM 696 C C . ALA A 1 89 ? -6.785 4.056 10.301 1.00 94.06 89 ALA A C 1
ATOM 698 O O . ALA A 1 89 ? -5.597 4.059 10.631 1.00 94.06 89 ALA A O 1
ATOM 699 N N . LYS A 1 90 ? -7.567 2.988 10.517 1.00 95.06 90 LYS A N 1
ATOM 700 C CA . LYS A 1 90 ? -7.045 1.728 11.065 1.00 95.06 90 LYS A CA 1
ATOM 701 C C . LYS A 1 90 ? -6.003 1.098 10.134 1.00 95.06 90 LYS A C 1
ATOM 703 O O . LYS A 1 90 ? -4.962 0.655 10.616 1.00 95.06 90 LYS A O 1
ATOM 708 N N . LEU A 1 91 ? -6.260 1.088 8.824 1.00 96.25 91 LEU A N 1
ATOM 709 C CA . LEU A 1 91 ? -5.305 0.591 7.829 1.00 96.25 91 LEU A CA 1
ATOM 710 C C . LEU A 1 91 ? -4.019 1.418 7.804 1.00 96.25 91 LEU A C 1
ATOM 712 O O . LEU A 1 91 ? -2.938 0.835 7.761 1.00 96.25 91 LEU A O 1
ATOM 716 N N . ASP A 1 92 ? -4.118 2.743 7.895 1.00 95.19 92 ASP A N 1
ATOM 717 C CA . ASP A 1 92 ? -2.947 3.620 7.978 1.00 95.19 92 ASP A CA 1
ATOM 718 C C . ASP A 1 92 ? -2.112 3.328 9.234 1.00 95.19 92 ASP A C 1
ATOM 720 O O . ASP A 1 92 ? -0.882 3.266 9.168 1.00 95.19 92 ASP A O 1
ATOM 724 N N . GLY A 1 93 ? -2.766 3.069 10.371 1.00 93.62 93 GLY A N 1
ATOM 725 C CA . GLY A 1 93 ? -2.099 2.634 11.601 1.00 93.62 93 GLY A CA 1
ATOM 726 C C . GLY A 1 93 ? -1.361 1.301 11.437 1.00 93.62 93 GLY A C 1
ATOM 727 O O . GLY A 1 93 ? -0.183 1.198 11.790 1.00 93.62 93 GLY A O 1
ATOM 728 N N . SER A 1 94 ? -2.016 0.294 10.852 1.00 95.12 94 SER A N 1
ATOM 729 C CA . SER A 1 94 ? -1.382 -0.996 10.544 1.00 95.12 94 SER A CA 1
ATOM 730 C C . SER A 1 94 ? -0.216 -0.848 9.566 1.00 95.12 94 SER A C 1
ATOM 732 O O . SER A 1 94 ? 0.821 -1.483 9.751 1.00 95.12 94 SER A O 1
ATOM 734 N N . PHE A 1 95 ? -0.355 0.012 8.557 1.00 95.12 95 PHE A N 1
ATOM 735 C CA . PHE A 1 95 ? 0.699 0.267 7.583 1.00 95.12 95 PHE A CA 1
ATOM 736 C C . PHE A 1 95 ? 1.937 0.861 8.253 1.00 95.12 95 PHE A C 1
ATOM 738 O O . PHE A 1 95 ? 3.034 0.346 8.051 1.00 95.12 95 PHE A O 1
ATOM 745 N N . LYS A 1 96 ? 1.773 1.875 9.113 1.00 92.25 96 LYS A N 1
ATOM 746 C CA . LYS A 1 96 ? 2.890 2.474 9.865 1.00 92.25 96 LYS A CA 1
ATOM 747 C C . LYS A 1 96 ? 3.605 1.449 10.743 1.00 92.25 96 LYS A C 1
ATOM 749 O O . LYS A 1 96 ? 4.835 1.404 10.758 1.00 92.25 96 LYS A O 1
ATOM 754 N N . TYR A 1 97 ? 2.845 0.587 11.420 1.00 91.12 97 TYR A N 1
ATOM 755 C CA . TYR A 1 97 ? 3.405 -0.508 12.212 1.00 91.12 97 TYR A CA 1
ATOM 756 C C . TYR A 1 97 ? 4.262 -1.454 11.354 1.00 91.12 97 TYR A C 1
ATOM 758 O O . TYR A 1 97 ? 5.432 -1.693 11.664 1.00 91.12 97 TYR A O 1
ATOM 766 N N . TYR A 1 98 ? 3.727 -1.938 10.231 1.00 91.38 98 TYR A N 1
ATOM 767 C CA . TYR A 1 98 ? 4.460 -2.851 9.353 1.00 91.38 98 TYR A CA 1
ATOM 768 C C . TYR A 1 98 ? 5.616 -2.184 8.609 1.00 91.38 98 TYR A C 1
ATOM 770 O O . TYR A 1 98 ? 6.640 -2.826 8.381 1.00 91.38 98 TYR A O 1
ATOM 778 N N . GLN A 1 99 ? 5.511 -0.903 8.273 1.00 88.12 99 GLN A N 1
ATOM 779 C CA . GLN A 1 99 ? 6.611 -0.143 7.690 1.00 88.12 99 GLN A CA 1
ATOM 780 C C . GLN A 1 99 ? 7.800 -0.064 8.657 1.00 88.12 99 GLN A C 1
ATOM 782 O O . GLN A 1 99 ? 8.938 -0.278 8.235 1.00 88.12 99 GLN A O 1
ATOM 787 N N . GLY A 1 100 ? 7.552 0.147 9.953 1.00 86.19 100 GLY A N 1
ATOM 788 C CA . GLY A 1 100 ? 8.596 0.123 10.983 1.00 86.19 100 GLY A CA 1
ATOM 789 C C . GLY A 1 100 ? 9.327 -1.222 11.081 1.00 86.19 100 GLY A C 1
ATOM 790 O O . GLY A 1 100 ? 10.538 -1.249 11.277 1.00 86.19 100 GLY A O 1
ATOM 791 N N . ILE A 1 101 ? 8.617 -2.334 10.874 1.00 85.06 101 ILE A N 1
ATOM 792 C CA . ILE A 1 101 ? 9.183 -3.691 10.963 1.00 85.06 101 ILE A CA 1
ATOM 793 C C . ILE A 1 101 ? 9.903 -4.095 9.672 1.00 85.06 101 ILE A C 1
ATOM 795 O O . ILE A 1 101 ? 11.011 -4.630 9.706 1.00 85.06 101 ILE A O 1
ATOM 799 N N . TYR A 1 102 ? 9.274 -3.859 8.521 1.00 82.00 102 TYR A N 1
ATOM 800 C CA . TYR A 1 102 ? 9.680 -4.467 7.254 1.00 82.00 102 TYR A CA 1
ATOM 801 C C . TYR A 1 102 ? 10.439 -3.533 6.305 1.00 82.00 102 TYR A C 1
ATOM 803 O O . TYR A 1 102 ? 10.941 -3.992 5.274 1.00 82.00 102 TYR A O 1
ATOM 811 N N . SER A 1 103 ? 10.575 -2.243 6.628 1.00 75.81 103 SER A N 1
ATOM 812 C CA . SER A 1 103 ? 11.348 -1.291 5.809 1.00 75.81 103 SER A CA 1
ATOM 813 C C . SER A 1 103 ? 12.804 -1.724 5.589 1.00 75.81 103 SER A C 1
ATOM 815 O O . SER A 1 103 ? 13.353 -1.506 4.505 1.00 75.81 103 SER A O 1
ATOM 817 N N . SER A 1 104 ? 13.417 -2.383 6.577 1.00 70.75 104 SER A N 1
ATOM 818 C CA . SER A 1 104 ? 14.772 -2.946 6.496 1.00 70.75 104 SER A CA 1
ATOM 819 C C . SER A 1 104 ? 14.820 -4.268 5.718 1.00 70.75 104 SER A C 1
ATOM 821 O O . SER A 1 104 ? 15.767 -4.519 4.970 1.00 70.75 104 SER A O 1
ATOM 823 N N . VAL A 1 105 ? 13.777 -5.095 5.835 1.00 69.44 105 VAL A N 1
ATOM 824 C CA . VAL A 1 105 ? 13.674 -6.408 5.179 1.00 69.44 105 VAL A CA 1
ATOM 825 C C . VAL A 1 105 ? 13.537 -6.253 3.667 1.00 69.44 105 VAL A C 1
ATOM 827 O O . VAL A 1 105 ? 14.239 -6.918 2.903 1.00 69.44 105 VAL A O 1
ATOM 830 N N . PHE A 1 106 ? 12.679 -5.337 3.214 1.00 66.38 106 PHE A N 1
ATOM 831 C CA . PHE A 1 106 ? 12.437 -5.146 1.784 1.00 66.38 106 PHE A CA 1
ATOM 832 C C . PHE A 1 106 ? 13.488 -4.268 1.091 1.00 66.38 106 PHE A C 1
ATOM 834 O O . PHE A 1 106 ? 13.567 -4.271 -0.135 1.00 66.38 106 PHE A O 1
ATOM 841 N N . HIS A 1 107 ? 14.374 -3.599 1.837 1.00 59.41 107 HIS A N 1
ATOM 842 C CA . HIS A 1 107 ? 15.452 -2.774 1.275 1.00 59.41 107 HIS A CA 1
ATOM 843 C C . HIS A 1 107 ? 16.378 -3.533 0.305 1.00 59.41 107 HIS A C 1
ATOM 845 O O . HIS A 1 107 ? 16.883 -2.945 -0.652 1.00 59.41 107 HIS A O 1
ATOM 851 N N . LYS A 1 108 ? 16.558 -4.847 0.500 1.00 52.88 108 LYS A N 1
ATOM 852 C CA . LYS A 1 108 ? 17.528 -5.669 -0.247 1.00 52.88 108 LYS A CA 1
ATOM 853 C C . LYS A 1 108 ? 17.225 -5.857 -1.736 1.00 52.88 108 LYS A C 1
ATOM 855 O O . LYS A 1 108 ? 18.120 -6.244 -2.475 1.00 52.88 108 LYS A O 1
ATOM 860 N N . GLY A 1 109 ? 16.006 -5.579 -2.199 1.00 52.88 109 GLY A N 1
ATOM 861 C CA . GLY A 1 109 ? 15.670 -5.741 -3.616 1.00 52.88 109 GLY A CA 1
ATOM 862 C C . GLY A 1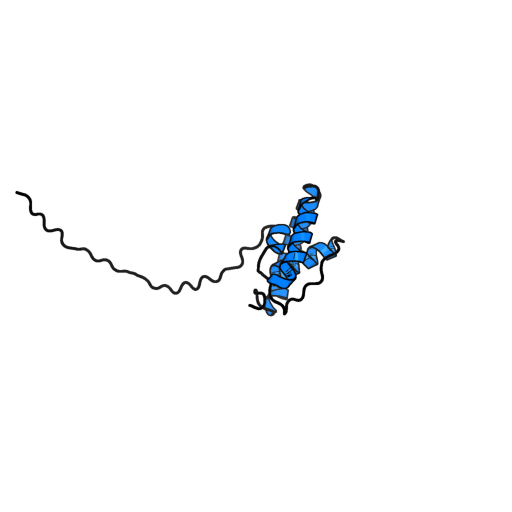 109 ? 15.953 -4.512 -4.491 1.00 52.88 109 GLY A C 1
ATOM 863 O O . GLY A 1 109 ? 15.815 -4.609 -5.711 1.00 52.88 109 GLY A O 1
ATOM 864 N N . GLY A 1 110 ? 16.251 -3.352 -3.903 1.00 58.81 110 GLY A N 1
ATOM 865 C CA . GLY A 1 110 ? 16.162 -2.059 -4.585 1.00 58.81 110 GLY A CA 1
ATOM 866 C C . GLY A 1 110 ? 14.787 -1.399 -4.422 1.00 58.81 110 GLY A C 1
ATOM 867 O O . GLY A 1 110 ? 13.766 -2.055 -4.211 1.00 58.81 110 GLY A O 1
ATOM 868 N N . ASN A 1 111 ? 14.784 -0.072 -4.481 1.00 63.00 111 ASN A N 1
ATOM 869 C CA . ASN A 1 111 ? 13.657 0.825 -4.216 1.00 63.00 111 ASN A CA 1
ATOM 870 C C . ASN A 1 111 ? 12.824 1.163 -5.468 1.00 63.00 111 ASN A C 1
ATOM 872 O O . ASN A 1 111 ? 11.781 1.803 -5.338 1.00 63.00 111 ASN A O 1
ATOM 876 N N . GLY A 1 112 ? 13.248 0.716 -6.653 1.00 65.06 112 GLY A N 1
ATOM 877 C CA . GLY A 1 112 ? 12.603 1.019 -7.930 1.00 65.06 112 GLY A CA 1
ATOM 878 C C . GLY A 1 112 ? 11.952 -0.192 -8.596 1.00 65.06 112 GLY A C 1
ATOM 879 O O . GLY A 1 112 ? 12.347 -1.339 -8.384 1.00 65.06 112 GLY A O 1
ATOM 880 N N . TRP A 1 113 ? 10.948 0.091 -9.418 1.00 70.44 113 TRP A N 1
ATOM 881 C CA . TRP A 1 113 ? 10.456 -0.825 -10.445 1.00 70.44 113 TRP A CA 1
ATOM 882 C C . TRP A 1 113 ? 11.501 -0.973 -11.548 1.00 70.44 113 TRP A C 1
ATOM 884 O O . TRP A 1 113 ? 12.373 -0.112 -11.690 1.00 70.44 113 TRP A O 1
ATOM 894 N N . LYS A 1 114 ? 11.408 -2.039 -12.346 1.00 68.75 114 LYS A N 1
ATOM 895 C CA . LYS A 1 114 ? 12.215 -2.116 -13.564 1.00 68.75 114 LYS A CA 1
ATOM 896 C C . LYS A 1 114 ? 11.861 -0.909 -14.462 1.00 68.75 114 LYS A C 1
ATOM 898 O O . LYS A 1 114 ? 10.670 -0.590 -14.540 1.00 68.75 114 LYS A O 1
ATOM 903 N N . PRO A 1 115 ? 12.853 -0.206 -15.041 1.00 60.03 115 PRO A N 1
ATOM 904 C CA . PRO A 1 115 ? 12.590 0.887 -15.974 1.00 60.03 115 PRO A CA 1
ATOM 905 C C . PRO A 1 115 ? 11.768 0.422 -17.178 1.00 60.03 115 PRO A C 1
ATOM 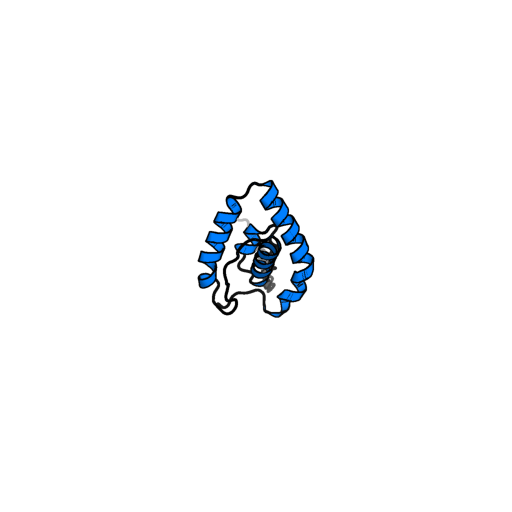907 O O . PRO A 1 115 ? 11.888 -0.769 -17.556 1.00 60.03 115 PRO A O 1
#

Sequence (115 aa):
MRRLRFAGIWLSVIALGCSTVRQDAVPADGIIPALQSRSRNTTRIALWTLEQNGFIVPVVFYEKPYAEAKPALNQLVENLQQLPAPKLAKLDGSFKYYQGIYSSVFHKGGNGWKP

pLDDT: mean 78.57, std 19.72, range [39.22, 97.0]